Protein AF-A0A767WCI7-F1 (afdb_monomer)

Radius of gyration: 14.93 Å; Cα contacts (8 Å, |Δi|>4): 28; chains: 1; bounding box: 31×31×38 Å

Secondary structure (DSSP, 8-state):
---S-----SS---GGGGG---SSSTTPPP--GGGT-TT--HHHHHHHHHHHHHHHTT---------

Organism: Salmonella typhimurium (NCBI:txid90371)

Structure (mmCIF, N/CA/C/O backbone):
data_AF-A0A767WCI7-F1
#
_entry.id   AF-A0A767WCI7-F1
#
loop_
_atom_site.group_PDB
_atom_site.id
_atom_site.type_symbol
_atom_site.label_atom_id
_atom_site.label_alt_id
_atom_site.label_comp_id
_atom_site.label_asym_id
_atom_site.label_entity_id
_atom_site.label_seq_id
_atom_site.pdbx_PDB_ins_code
_atom_site.Cartn_x
_atom_site.Cartn_y
_atom_site.Cartn_z
_atom_site.occupancy
_atom_site.B_iso_or_equiv
_atom_site.auth_seq_id
_atom_site.auth_comp_id
_atom_site.auth_asym_id
_atom_site.auth_atom_id
_atom_site.pdbx_PDB_model_num
ATOM 1 N N . CYS A 1 1 ? 17.616 9.253 -11.011 1.00 76.56 1 CYS A N 1
ATOM 2 C CA . CYS A 1 1 ? 17.462 8.065 -10.145 1.00 76.56 1 CYS A CA 1
ATOM 3 C C . CYS A 1 1 ? 16.637 8.442 -8.922 1.00 76.56 1 CYS A C 1
ATOM 5 O O . CYS A 1 1 ? 16.840 9.538 -8.413 1.00 76.56 1 CYS A O 1
ATOM 7 N N . SER A 1 2 ? 15.728 7.574 -8.475 1.00 87.00 2 SER A N 1
ATOM 8 C CA . SER A 1 2 ? 14.984 7.709 -7.213 1.00 87.00 2 SER A CA 1
ATOM 9 C C . SER A 1 2 ? 15.482 6.686 -6.187 1.00 87.00 2 SER A C 1
ATOM 11 O O . SER A 1 2 ? 16.044 5.660 -6.559 1.00 87.00 2 SER A O 1
ATOM 13 N N . PHE A 1 3 ? 15.267 6.966 -4.904 1.00 89.12 3 PHE A N 1
ATOM 14 C CA . PHE A 1 3 ? 15.563 6.082 -3.773 1.00 89.12 3 PHE A CA 1
ATOM 15 C C . PHE A 1 3 ? 14.364 6.100 -2.807 1.00 89.12 3 PHE A C 1
ATOM 17 O O . PHE A 1 3 ? 13.514 6.983 -2.926 1.00 89.12 3 PHE A O 1
ATOM 24 N N . HIS A 1 4 ? 14.299 5.153 -1.866 1.00 93.12 4 HIS A N 1
ATOM 25 C CA .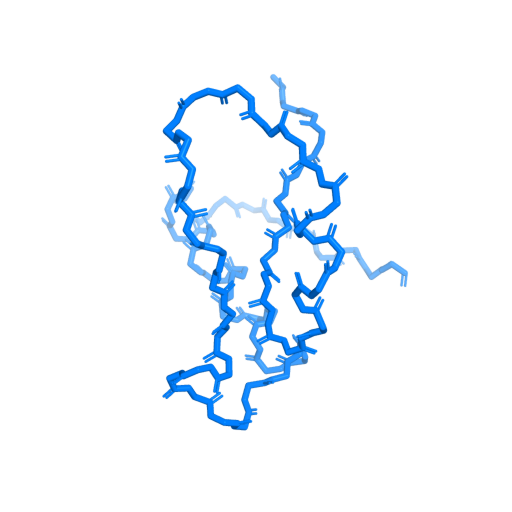 HIS A 1 4 ? 13.137 4.837 -1.018 1.00 93.12 4 HIS A CA 1
ATOM 26 C C . HIS A 1 4 ? 12.043 4.048 -1.750 1.00 93.12 4 HIS A C 1
ATOM 28 O O . HIS A 1 4 ? 12.330 3.023 -2.362 1.00 93.12 4 HIS A O 1
ATOM 34 N N . GLY A 1 5 ? 10.785 4.473 -1.636 1.00 92.56 5 GLY A N 1
ATOM 35 C CA . GLY A 1 5 ? 9.635 3.744 -2.143 1.00 92.56 5 GLY A CA 1
ATOM 36 C C . GLY A 1 5 ? 8.328 4.319 -1.611 1.00 92.56 5 GLY A C 1
ATOM 37 O O . GLY A 1 5 ? 8.237 5.503 -1.289 1.00 92.56 5 GLY A O 1
ATOM 38 N N . LEU A 1 6 ? 7.324 3.454 -1.516 1.00 94.50 6 LEU A N 1
ATOM 39 C CA . LEU A 1 6 ? 5.976 3.766 -1.059 1.00 94.50 6 LEU A CA 1
ATOM 40 C C . LEU A 1 6 ? 5.562 2.757 0.015 1.00 94.50 6 LEU A C 1
ATOM 42 O O . LEU A 1 6 ? 5.805 1.562 -0.137 1.00 94.50 6 LEU A O 1
ATOM 46 N N . ALA A 1 7 ? 4.880 3.232 1.055 1.00 95.69 7 ALA A N 1
ATOM 47 C CA . ALA A 1 7 ? 4.178 2.391 2.017 1.00 95.69 7 ALA A CA 1
ATOM 48 C C . ALA A 1 7 ? 2.667 2.606 1.857 1.00 95.69 7 ALA A C 1
ATOM 50 O O . ALA A 1 7 ? 2.178 3.722 2.023 1.00 95.69 7 ALA A O 1
ATOM 51 N N . LEU A 1 8 ? 1.934 1.546 1.510 1.00 97.38 8 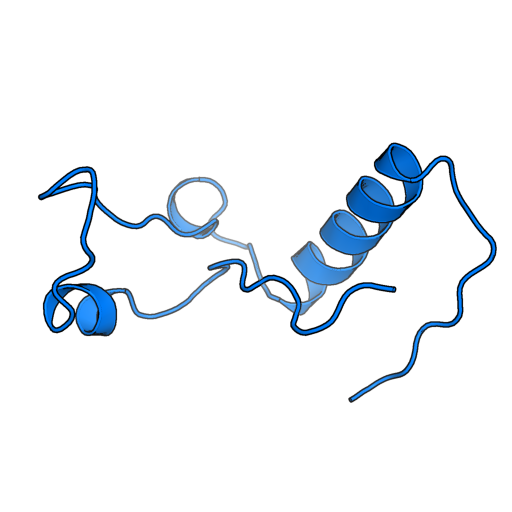LEU A N 1
ATOM 52 C CA . LEU A 1 8 ? 0.479 1.569 1.362 1.00 97.38 8 LEU A CA 1
ATOM 53 C C . LEU A 1 8 ? -0.165 0.796 2.516 1.00 97.38 8 LEU A C 1
ATOM 55 O O . LEU A 1 8 ? 0.048 -0.407 2.659 1.00 97.38 8 LEU A O 1
ATOM 59 N N . ASN A 1 9 ? -0.981 1.474 3.321 1.00 98.12 9 ASN A N 1
ATOM 60 C CA . ASN A 1 9 ? -1.696 0.855 4.435 1.00 98.12 9 ASN A CA 1
ATOM 61 C C . ASN A 1 9 ? -2.815 -0.060 3.904 1.00 98.12 9 ASN A C 1
ATOM 63 O O . ASN A 1 9 ? -3.883 0.417 3.519 1.00 98.12 9 ASN A O 1
ATOM 67 N N . VAL A 1 10 ? -2.593 -1.376 3.884 1.00 98.19 10 VAL A N 1
ATOM 68 C CA . VAL A 1 10 ? -3.601 -2.343 3.407 1.00 98.19 10 VAL A CA 1
ATOM 69 C C . VAL A 1 10 ? -4.530 -2.769 4.541 1.00 98.19 10 VAL A C 1
ATOM 71 O O . VAL A 1 10 ? -5.679 -2.333 4.600 1.00 98.19 10 VAL A O 1
ATOM 74 N N . ASN A 1 11 ? -4.013 -3.579 5.466 1.00 97.75 11 ASN A N 1
ATOM 75 C CA . ASN A 1 11 ? -4.745 -4.090 6.617 1.00 97.75 11 ASN A CA 1
ATOM 76 C C . ASN A 1 11 ? -3.831 -4.145 7.846 1.00 97.75 11 ASN A C 1
ATOM 78 O O . ASN A 1 11 ? -3.268 -5.185 8.172 1.00 97.75 11 ASN A O 1
ATOM 82 N N . MET A 1 12 ? -3.643 -3.001 8.500 1.00 96.50 12 MET A N 1
ATOM 83 C CA . MET A 1 12 ? -2.765 -2.883 9.667 1.00 96.50 12 MET A CA 1
ATOM 84 C C . MET A 1 12 ? -3.424 -2.106 10.811 1.00 96.50 12 MET A C 1
ATOM 86 O O . MET A 1 12 ? -4.495 -1.505 10.640 1.00 96.50 12 MET A O 1
ATOM 90 N N . ASP A 1 13 ? -2.780 -2.130 11.978 1.00 96.81 13 ASP A N 1
ATOM 91 C CA . ASP A 1 13 ? -3.088 -1.226 13.084 1.00 96.81 13 ASP A CA 1
ATOM 92 C C . ASP A 1 13 ? -2.586 0.190 12.760 1.00 96.81 13 ASP A C 1
ATOM 94 O O . ASP A 1 13 ? -1.416 0.384 12.430 1.00 96.81 13 ASP A O 1
ATOM 98 N N . LEU A 1 14 ? -3.481 1.175 12.849 1.00 96.81 14 LEU A N 1
ATOM 99 C CA . LEU A 1 14 ? -3.169 2.586 12.612 1.00 96.81 14 LEU A CA 1
ATOM 100 C C . LEU A 1 14 ? -2.809 3.338 13.904 1.00 96.81 14 LEU A C 1
ATOM 102 O O . LEU A 1 14 ? -2.345 4.474 13.825 1.00 96.81 14 LEU A O 1
ATOM 106 N N . SER A 1 15 ? -2.952 2.719 15.084 1.00 95.88 15 SER A N 1
ATOM 107 C CA . SER A 1 15 ? -2.623 3.339 16.374 1.00 95.88 15 SER A CA 1
ATOM 108 C C . SER A 1 15 ? -1.188 3.892 16.486 1.00 95.88 15 SER A C 1
ATOM 110 O O . SER A 1 15 ? -1.015 4.911 17.164 1.00 95.88 15 SER A O 1
ATOM 112 N N . PRO A 1 16 ? -0.156 3.338 15.805 1.00 94.88 16 PRO A N 1
ATOM 113 C CA . PRO A 1 16 ? 1.183 3.924 15.834 1.00 94.88 16 PRO A CA 1
ATOM 114 C C . PRO A 1 16 ? 1.256 5.334 15.234 1.00 94.88 16 PRO A C 1
ATOM 116 O O . PRO A 1 16 ? 2.060 6.140 15.700 1.00 94.88 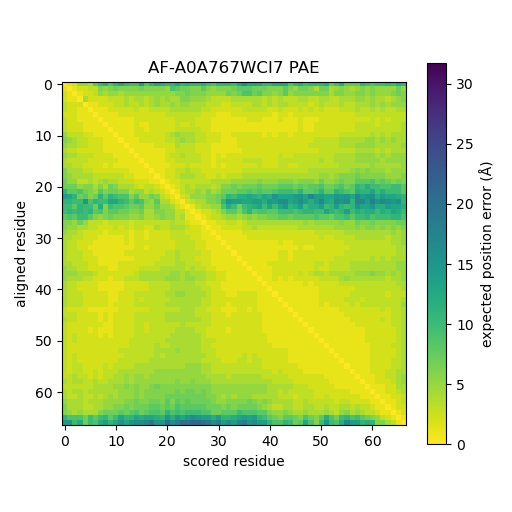16 PRO A O 1
ATOM 119 N N . PHE A 1 17 ? 0.398 5.673 14.263 1.00 93.50 17 PHE A N 1
ATOM 120 C CA . PHE A 1 17 ? 0.375 7.015 13.668 1.00 93.50 17 PHE A CA 1
ATOM 121 C C . PHE A 1 17 ? -0.061 8.094 14.666 1.00 93.50 17 PHE A C 1
ATOM 123 O O . PHE A 1 17 ? 0.380 9.231 14.550 1.00 93.50 17 PHE A O 1
ATOM 130 N N . LEU A 1 18 ? -0.833 7.737 15.700 1.00 90.44 18 LEU A N 1
ATOM 131 C CA . LEU A 1 18 ? -1.251 8.664 16.762 1.00 90.44 18 LEU A CA 1
ATOM 132 C C . LEU A 1 18 ? -0.095 9.100 17.676 1.00 90.44 18 LEU A C 1
ATOM 134 O O . LEU A 1 18 ? -0.248 10.019 18.476 1.00 90.44 18 LEU A O 1
ATOM 138 N N . ARG A 1 19 ? 1.054 8.420 17.595 1.00 92.38 19 ARG A N 1
ATOM 139 C CA . ARG A 1 19 ? 2.243 8.690 18.419 1.00 92.38 19 ARG A CA 1
ATOM 140 C C . ARG A 1 19 ? 3.301 9.503 17.674 1.00 92.38 19 ARG A C 1
ATOM 142 O O . ARG A 1 19 ? 4.360 9.779 18.232 1.00 92.38 19 ARG A O 1
ATOM 149 N N . ILE A 1 20 ? 3.033 9.857 16.420 1.00 91.38 20 ILE A N 1
ATOM 150 C CA . ILE A 1 20 ? 3.915 10.643 15.561 1.00 91.38 20 ILE A CA 1
ATOM 151 C C . ILE A 1 20 ? 3.260 12.011 15.358 1.00 91.38 20 ILE A C 1
ATOM 153 O O . ILE A 1 20 ? 2.047 12.102 15.200 1.00 91.38 20 ILE A O 1
ATOM 157 N N . ASN A 1 21 ? 4.060 13.077 15.349 1.00 86.25 21 ASN A N 1
ATOM 158 C CA . ASN A 1 21 ? 3.593 14.427 15.037 1.00 86.25 21 ASN A CA 1
ATOM 159 C C . ASN A 1 21 ? 4.205 14.894 13.705 1.00 86.25 21 ASN A C 1
ATOM 161 O O . ASN A 1 21 ? 5.273 15.514 13.714 1.00 86.25 21 ASN A O 1
ATOM 165 N N . PRO A 1 22 ? 3.606 14.536 12.553 1.00 83.00 22 PRO A N 1
ATOM 166 C CA . PRO A 1 22 ? 4.107 14.981 11.261 1.00 83.00 22 PRO A CA 1
ATOM 167 C C . PRO A 1 22 ? 3.864 16.486 11.079 1.00 83.00 22 PRO A C 1
ATOM 169 O O . PRO A 1 22 ? 2.810 17.012 11.432 1.00 83.00 22 PRO A O 1
ATOM 172 N N . CYS A 1 23 ? 4.829 17.192 10.488 1.00 82.94 23 CYS A N 1
ATOM 173 C CA . CYS A 1 23 ? 4.613 18.564 10.037 1.00 82.94 23 CYS A CA 1
ATOM 174 C C . CYS A 1 23 ? 3.699 18.584 8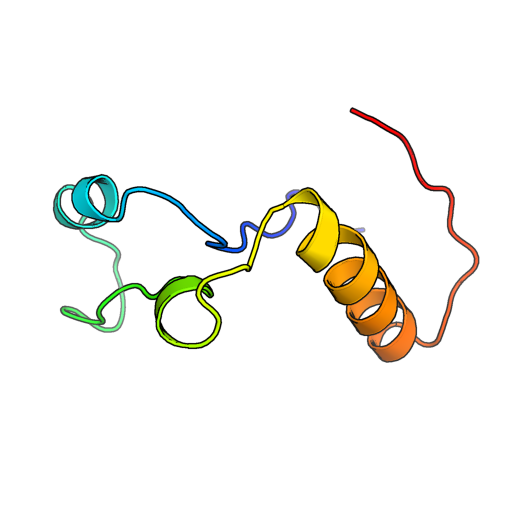.794 1.00 82.94 23 CYS A C 1
ATOM 176 O O . CYS A 1 23 ? 3.732 17.663 7.979 1.00 82.94 23 CYS A O 1
ATOM 178 N N . GLY A 1 24 ? 2.879 19.630 8.636 1.00 81.12 24 GLY A N 1
ATOM 179 C CA . GLY A 1 24 ? 1.932 19.760 7.522 1.00 81.12 24 GLY A CA 1
ATOM 180 C C . GLY A 1 24 ? 0.491 19.939 7.997 1.00 81.12 24 GLY A C 1
ATOM 181 O O . GLY A 1 24 ? 0.233 20.750 8.886 1.00 81.12 24 GLY A O 1
ATOM 182 N N . TYR A 1 25 ? -0.454 19.211 7.392 1.00 81.06 25 TYR A N 1
ATOM 183 C CA . TYR A 1 25 ? -1.869 19.292 7.762 1.00 81.06 25 TYR A CA 1
ATOM 184 C C . TYR A 1 25 ? -2.124 18.555 9.082 1.00 81.06 25 TYR A C 1
ATOM 186 O O . TYR A 1 25 ? -2.364 17.347 9.114 1.00 81.06 25 TYR A O 1
ATOM 194 N N . ALA A 1 26 ? -2.014 19.297 10.184 1.00 81.62 26 ALA A N 1
ATOM 195 C CA . ALA A 1 26 ? -2.216 18.769 11.524 1.00 81.62 26 ALA A CA 1
ATOM 196 C C . ALA A 1 26 ? -3.626 18.178 11.675 1.00 81.62 26 ALA A C 1
ATOM 198 O O . ALA A 1 26 ? -4.615 18.793 11.279 1.00 81.62 26 ALA A O 1
ATOM 199 N N . GLY A 1 27 ? -3.704 16.985 12.266 1.00 82.38 27 GLY A N 1
ATOM 200 C CA . GLY A 1 27 ? -4.968 16.281 12.480 1.00 82.38 27 GLY A CA 1
ATOM 201 C C . GLY A 1 27 ? -5.510 15.530 11.260 1.00 82.38 27 GLY A C 1
ATOM 202 O O . GLY A 1 27 ? -6.624 15.024 11.336 1.00 82.38 27 GLY A O 1
ATOM 203 N N . MET A 1 28 ? -4.758 15.422 10.153 1.00 90.00 28 MET A N 1
ATOM 204 C CA . MET A 1 28 ? -5.148 14.531 9.054 1.00 90.00 28 MET A CA 1
ATOM 205 C C . MET A 1 28 ? -5.146 13.074 9.525 1.00 90.00 28 MET A C 1
ATOM 207 O O . MET A 1 28 ? -4.103 12.544 9.909 1.00 90.00 28 MET A O 1
ATOM 211 N N . GLU A 1 29 ? -6.302 12.419 9.470 1.00 90.94 29 GLU A N 1
ATOM 212 C CA . GLU A 1 29 ? -6.408 11.008 9.830 1.00 90.94 29 GLU A CA 1
ATOM 213 C C . GLU A 1 29 ? -5.796 10.107 8.754 1.00 90.94 29 GLU A C 1
ATOM 215 O O . GLU A 1 29 ? -5.987 10.301 7.551 1.00 90.94 29 GLU A O 1
ATOM 220 N N . MET A 1 30 ? -5.070 9.084 9.204 1.00 94.94 30 MET A N 1
ATOM 221 C CA . MET A 1 30 ? -4.564 8.038 8.323 1.00 94.94 30 MET A CA 1
ATOM 222 C C . MET A 1 30 ? -5.674 7.050 7.976 1.00 94.94 30 MET A C 1
ATOM 224 O O . MET A 1 30 ? -6.520 6.717 8.805 1.00 94.94 30 MET A O 1
ATOM 228 N N . ALA A 1 31 ? -5.608 6.517 6.761 1.00 96.56 31 ALA A N 1
ATOM 229 C CA . ALA A 1 31 ? -6.545 5.527 6.258 1.00 96.56 31 ALA A CA 1
ATOM 230 C C . ALA A 1 31 ? -5.850 4.215 5.883 1.00 96.56 31 ALA A C 1
ATOM 232 O O . ALA A 1 31 ? -4.627 4.162 5.710 1.00 96.56 31 ALA A O 1
ATOM 233 N N . LYS A 1 32 ? -6.651 3.157 5.738 1.00 98.12 32 LYS A N 1
ATOM 234 C CA . LYS A 1 32 ? -6.232 1.848 5.227 1.00 98.12 32 LYS A CA 1
ATOM 235 C C . LYS A 1 32 ? -7.284 1.265 4.293 1.00 98.12 32 LYS A C 1
ATOM 237 O O . LYS A 1 32 ? -8.471 1.527 4.458 1.00 98.12 32 LYS A O 1
ATOM 242 N N . ILE A 1 33 ? -6.868 0.430 3.346 1.00 98.38 33 ILE A N 1
ATOM 243 C CA . ILE A 1 33 ? -7.769 -0.115 2.316 1.00 98.38 33 ILE A CA 1
ATOM 244 C C . ILE A 1 33 ? -8.939 -0.892 2.929 1.00 98.38 33 ILE A C 1
ATOM 246 O O . ILE A 1 33 ? -10.064 -0.783 2.435 1.00 98.38 33 ILE A O 1
ATOM 250 N N . THR A 1 34 ? -8.716 -1.614 4.032 1.00 98.38 34 THR A N 1
ATOM 251 C CA . THR A 1 34 ? -9.782 -2.392 4.682 1.00 98.38 34 THR A CA 1
ATOM 252 C C . THR A 1 34 ? -10.937 -1.570 5.248 1.00 98.38 34 THR A C 1
ATOM 254 O O . THR A 1 34 ? -11.962 -2.150 5.579 1.00 98.38 34 THR A O 1
ATOM 257 N N . GLN A 1 35 ? -10.838 -0.236 5.289 1.00 98.25 35 GLN A N 1
ATOM 258 C CA . GLN A 1 35 ? -11.984 0.637 5.581 1.00 98.25 35 GLN A CA 1
ATOM 259 C C . GLN A 1 35 ? -13.036 0.650 4.457 1.00 98.25 35 GLN A C 1
ATOM 261 O O . GLN A 1 35 ? -14.192 0.966 4.718 1.00 98.25 35 GLN A O 1
ATOM 266 N N . TRP A 1 36 ? -12.652 0.300 3.224 1.00 98.25 36 TRP A N 1
ATOM 267 C CA . TRP A 1 36 ? -13.552 0.255 2.061 1.00 98.25 36 TRP A CA 1
ATOM 268 C C . TRP A 1 36 ? -13.654 -1.129 1.420 1.00 98.25 36 TRP A C 1
ATOM 270 O O . TRP A 1 36 ? -14.616 -1.408 0.705 1.00 98.25 36 TRP A O 1
ATOM 280 N N . LYS A 1 37 ? -12.659 -1.994 1.636 1.00 97.75 37 LYS A N 1
ATOM 281 C CA . LYS A 1 37 ? -12.595 -3.336 1.055 1.00 97.75 37 LYS A CA 1
ATOM 282 C C . LYS A 1 37 ? -12.077 -4.328 2.093 1.00 97.75 37 LYS A C 1
ATOM 284 O O . LYS A 1 37 ? -10.872 -4.491 2.251 1.00 97.75 37 LYS A O 1
ATOM 289 N N . GLU A 1 38 ? -12.994 -4.953 2.824 1.00 97.50 38 GLU A N 1
ATOM 290 C CA . GLU A 1 38 ? -12.700 -5.768 4.017 1.00 97.50 38 GLU A CA 1
ATOM 291 C C . GLU A 1 38 ? -11.749 -6.949 3.759 1.00 97.50 38 GLU A C 1
ATOM 293 O O . GLU A 1 38 ? -10.910 -7.267 4.596 1.00 97.50 38 GLU A O 1
ATOM 298 N N . ASP A 1 39 ? -11.839 -7.568 2.583 1.00 97.56 39 ASP A N 1
ATOM 299 C CA . ASP A 1 39 ? -11.008 -8.690 2.133 1.00 97.56 39 ASP A CA 1
ATOM 300 C C . ASP A 1 39 ? -9.647 -8.253 1.561 1.00 97.56 39 ASP A C 1
ATOM 302 O O . ASP A 1 39 ? -8.923 -9.078 1.002 1.00 97.56 39 ASP A O 1
ATOM 306 N N . ALA A 1 40 ? -9.275 -6.973 1.660 1.00 98.19 40 ALA A N 1
ATOM 307 C CA . ALA A 1 40 ? -7.985 -6.499 1.176 1.00 98.19 40 ALA A CA 1
ATOM 308 C C . ALA A 1 40 ? -6.827 -7.093 1.993 1.00 98.19 40 ALA A C 1
ATOM 310 O O . ALA A 1 40 ? -6.711 -6.895 3.205 1.00 98.19 40 ALA A O 1
ATOM 311 N N . THR A 1 41 ? -5.926 -7.780 1.296 1.00 98.00 41 THR A N 1
ATOM 312 C CA . THR A 1 41 ? -4.689 -8.344 1.839 1.00 98.00 41 THR A CA 1
ATOM 313 C C . THR A 1 41 ? -3.506 -7.836 1.031 1.00 98.00 41 THR A C 1
ATOM 315 O O . THR A 1 41 ? -3.652 -7.394 -0.108 1.00 98.00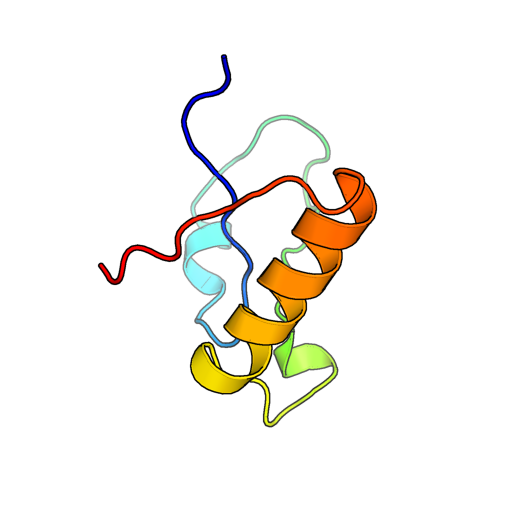 41 THR A O 1
ATOM 318 N N . THR A 1 42 ? -2.305 -7.886 1.598 1.00 95.94 42 THR A N 1
ATOM 319 C CA . THR A 1 42 ? -1.090 -7.544 0.846 1.00 95.94 42 THR A CA 1
ATOM 320 C C . THR A 1 42 ? -0.974 -8.368 -0.435 1.00 95.94 42 THR A C 1
ATOM 322 O O . THR A 1 42 ? -0.654 -7.808 -1.478 1.00 95.94 42 THR A O 1
ATOM 325 N N . ASP A 1 43 ? -1.346 -9.646 -0.389 1.00 95.62 43 ASP A N 1
ATOM 326 C CA . ASP A 1 43 ? -1.233 -10.571 -1.520 1.00 95.62 43 ASP A CA 1
ATOM 327 C C . ASP A 1 43 ? -2.164 -10.204 -2.681 1.00 95.62 43 ASP A C 1
ATOM 329 O O . ASP A 1 43 ? -1.779 -10.312 -3.844 1.00 95.62 43 ASP A O 1
ATOM 333 N N . ASN A 1 44 ? -3.384 -9.733 -2.391 1.00 97.00 44 ASN A N 1
ATOM 334 C CA . ASN A 1 44 ? -4.334 -9.350 -3.438 1.00 97.00 44 ASN A CA 1
ATOM 335 C C . ASN A 1 44 ? -4.196 -7.883 -3.890 1.00 97.00 44 ASN A C 1
ATOM 337 O O . ASN A 1 44 ? -4.588 -7.551 -5.015 1.00 97.00 44 ASN A O 1
ATOM 341 N N . ILE A 1 45 ? -3.604 -7.017 -3.059 1.00 97.62 45 ILE A N 1
ATOM 342 C CA . ILE A 1 45 ? -3.356 -5.607 -3.382 1.00 97.62 45 ILE A CA 1
ATOM 343 C C . ILE A 1 45 ? -2.028 -5.403 -4.116 1.00 97.62 45 ILE A C 1
ATOM 345 O O . ILE A 1 45 ? -1.993 -4.628 -5.072 1.00 97.62 45 ILE A O 1
ATOM 349 N N . ALA A 1 46 ? -0.949 -6.088 -3.730 1.00 95.31 46 ALA A N 1
ATOM 350 C CA . ALA A 1 46 ? 0.377 -5.924 -4.333 1.00 95.31 46 ALA A CA 1
ATOM 351 C C . ALA A 1 46 ? 0.393 -6.024 -5.875 1.00 95.31 46 ALA A C 1
ATOM 353 O O . ALA A 1 46 ? 0.901 -5.093 -6.509 1.00 95.31 46 ALA A O 1
ATOM 354 N N . PRO A 1 47 ? -0.202 -7.051 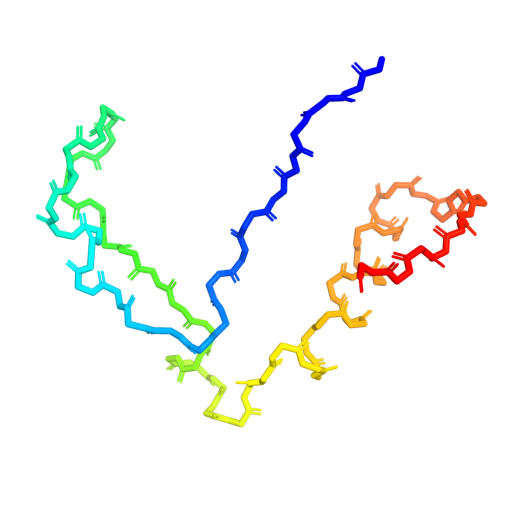-6.522 1.00 95.31 47 PRO A N 1
ATOM 355 C CA . PRO A 1 47 ? -0.212 -7.128 -7.985 1.00 95.31 47 PRO A CA 1
ATOM 356 C C . PRO A 1 47 ? -1.006 -5.984 -8.632 1.00 95.31 47 PRO A C 1
ATOM 358 O O . PRO A 1 47 ? -0.637 -5.500 -9.701 1.00 95.31 47 PRO A O 1
ATOM 361 N N 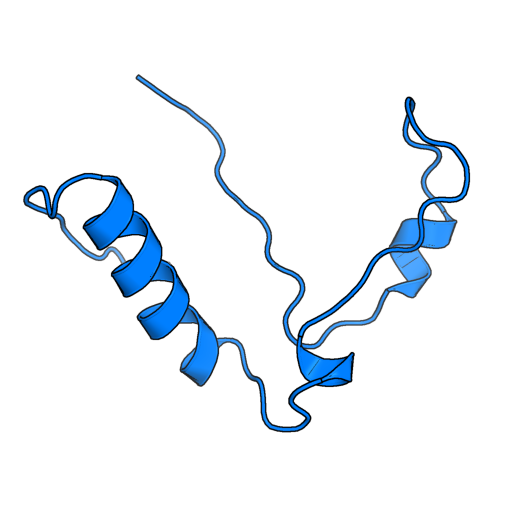. ARG A 1 48 ? -2.070 -5.497 -7.976 1.00 96.81 48 ARG A N 1
ATOM 362 C CA . ARG A 1 48 ? -2.859 -4.352 -8.462 1.00 96.81 48 ARG A CA 1
ATOM 363 C C . ARG A 1 48 ? -2.076 -3.050 -8.353 1.00 96.81 48 ARG A C 1
ATOM 365 O O . ARG A 1 48 ? -2.124 -2.240 -9.275 1.00 96.81 48 ARG A O 1
ATOM 372 N N . LEU A 1 49 ? -1.362 -2.841 -7.248 1.00 96.56 49 LEU A N 1
ATOM 373 C CA . LEU A 1 49 ? -0.508 -1.670 -7.065 1.00 96.56 49 LEU A CA 1
ATOM 374 C C . LEU A 1 49 ? 0.587 -1.626 -8.138 1.00 96.56 49 LEU A C 1
ATOM 376 O O . LEU A 1 49 ? 0.750 -0.598 -8.791 1.00 96.56 49 LEU A O 1
ATOM 380 N N . LEU A 1 50 ? 1.269 -2.753 -8.371 1.00 95.12 50 LEU A N 1
ATOM 381 C CA . LEU A 1 50 ? 2.302 -2.869 -9.401 1.00 95.12 50 LEU A CA 1
ATOM 382 C C . LEU A 1 50 ? 1.753 -2.542 -10.795 1.00 95.12 50 LEU A C 1
ATOM 384 O O . LEU A 1 50 ? 2.330 -1.712 -11.493 1.00 95.12 50 LEU A O 1
ATOM 388 N N . ALA A 1 51 ? 0.616 -3.135 -11.175 1.00 96.75 51 ALA A N 1
ATOM 389 C CA . ALA A 1 51 ? -0.009 -2.878 -12.471 1.00 96.75 51 ALA A CA 1
ATOM 390 C C . ALA A 1 51 ? -0.341 -1.388 -12.678 1.00 96.75 51 ALA A C 1
ATOM 392 O O . ALA A 1 51 ? -0.082 -0.845 -13.750 1.00 96.75 51 ALA A O 1
ATOM 393 N N . ASN A 1 52 ? -0.863 -0.707 -11.650 1.00 97.62 52 ASN A N 1
ATOM 394 C CA . ASN A 1 52 ? -1.174 0.724 -11.734 1.00 97.62 52 ASN A CA 1
ATOM 395 C C . ASN A 1 52 ? 0.087 1.594 -11.825 1.00 97.62 52 ASN A C 1
ATOM 397 O O . ASN A 1 52 ? 0.128 2.518 -12.634 1.00 97.62 52 ASN A O 1
ATOM 401 N N . ILE A 1 53 ? 1.123 1.302 -11.031 1.00 95.88 53 ILE A N 1
ATOM 402 C CA . ILE A 1 53 ? 2.391 2.045 -11.086 1.00 95.88 53 ILE A CA 1
ATOM 403 C C . ILE A 1 53 ? 3.036 1.891 -12.466 1.00 95.88 53 ILE A C 1
ATOM 405 O O . ILE A 1 53 ? 3.428 2.888 -13.065 1.00 95.88 53 ILE A O 1
ATOM 409 N N . LEU A 1 54 ? 3.107 0.670 -13.002 1.00 96.56 54 LEU A N 1
ATOM 410 C CA . LEU A 1 54 ? 3.671 0.426 -14.331 1.00 96.56 54 LEU A CA 1
ATOM 411 C C . LEU A 1 54 ? 2.888 1.157 -15.420 1.00 96.56 54 LEU A C 1
ATOM 413 O O . LEU A 1 54 ? 3.504 1.808 -16.260 1.00 96.56 54 LEU A O 1
ATOM 417 N N . ALA A 1 55 ? 1.553 1.123 -15.368 1.00 98.12 55 ALA A N 1
ATOM 418 C CA . ALA A 1 55 ? 0.715 1.848 -16.316 1.00 98.12 55 ALA A CA 1
ATOM 419 C C . ALA A 1 55 ? 0.989 3.362 -16.283 1.00 98.12 55 ALA A C 1
ATOM 421 O O . ALA A 1 55 ? 1.159 3.973 -17.336 1.00 98.12 55 ALA A O 1
ATOM 422 N N . LEU A 1 56 ? 1.113 3.956 -15.089 1.00 97.44 56 LEU A N 1
ATOM 423 C CA . LEU A 1 56 ? 1.458 5.375 -14.914 1.00 97.44 56 LEU A CA 1
ATOM 424 C C . LEU A 1 56 ? 2.885 5.714 -15.372 1.00 97.44 56 LEU A C 1
ATOM 426 O O . LEU A 1 56 ? 3.169 6.862 -15.705 1.00 97.44 56 LEU A O 1
ATOM 430 N N . LEU A 1 57 ? 3.776 4.724 -15.404 1.00 95.88 57 LEU A N 1
ATOM 431 C CA . LEU A 1 57 ? 5.149 4.850 -15.892 1.00 95.88 57 LEU A CA 1
ATOM 432 C C . LEU A 1 57 ? 5.298 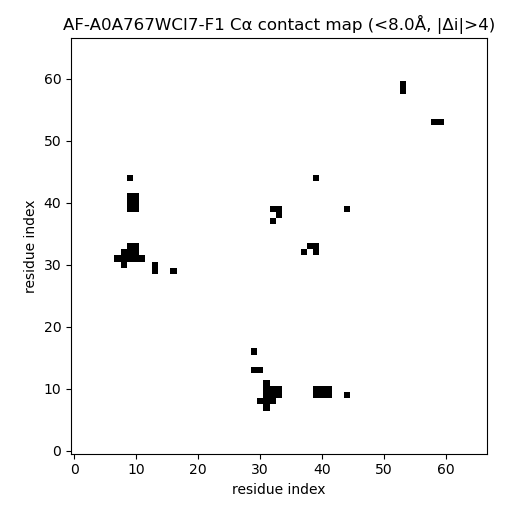4.496 -17.381 1.00 95.88 57 LEU A C 1
ATOM 434 O O . LEU A 1 57 ? 6.424 4.399 -17.865 1.00 95.88 57 LEU A O 1
ATOM 438 N N . ASN A 1 58 ? 4.193 4.337 -18.118 1.00 97.56 58 ASN A N 1
ATOM 439 C CA . ASN A 1 58 ? 4.159 3.929 -19.528 1.00 97.56 58 ASN A CA 1
ATOM 440 C C . ASN A 1 58 ? 4.693 2.509 -19.796 1.00 97.56 58 ASN A C 1
ATOM 442 O O . ASN A 1 58 ? 5.312 2.260 -20.827 1.00 97.56 58 ASN A O 1
ATOM 446 N N . ASN A 1 59 ? 4.422 1.572 -18.885 1.00 96.56 59 ASN A N 1
ATOM 447 C CA . ASN A 1 59 ? 4.754 0.146 -18.988 1.00 96.56 59 ASN A CA 1
ATOM 448 C C . ASN A 1 59 ? 6.215 -0.127 -19.403 1.00 96.56 59 ASN A C 1
ATOM 450 O O . ASN A 1 59 ? 6.453 -0.809 -20.405 1.00 96.56 59 ASN A O 1
ATOM 454 N N . PRO A 1 60 ? 7.208 0.395 -18.661 1.00 96.19 60 PRO A N 1
ATOM 455 C CA . PRO A 1 60 ? 8.603 0.114 -18.958 1.00 96.19 60 PRO A CA 1
ATOM 456 C C . PRO A 1 60 ? 8.904 -1.376 -18.715 1.00 96.19 60 PRO A C 1
ATOM 458 O O . PRO A 1 60 ? 8.223 -2.016 -17.906 1.00 96.19 60 PRO A O 1
ATOM 461 N N . PRO A 1 61 ? 9.945 -1.939 -19.355 1.00 95.94 61 PRO A N 1
ATOM 462 C CA . PRO A 1 61 ? 10.470 -3.242 -18.966 1.00 95.94 61 PRO A CA 1
ATOM 463 C C . PRO A 1 61 ? 10.804 -3.249 -17.471 1.00 95.94 61 PRO A C 1
ATOM 465 O O . PRO A 1 61 ? 11.433 -2.314 -16.971 1.00 95.94 61 PRO A O 1
ATOM 468 N N . TYR A 1 62 ? 10.382 -4.291 -16.761 1.00 93.62 62 TYR A N 1
ATOM 469 C CA . TYR A 1 62 ? 10.595 -4.421 -15.324 1.00 93.62 62 TYR A CA 1
ATOM 470 C C . TYR A 1 62 ? 10.915 -5.867 -14.948 1.00 93.62 62 TYR A C 1
ATOM 472 O O . TYR A 1 62 ? 10.531 -6.809 -15.642 1.00 93.62 62 TYR A O 1
ATOM 480 N N . GLU A 1 63 ? 11.590 -6.023 -13.816 1.00 93.56 63 GLU A N 1
ATOM 481 C CA . GLU A 1 63 ? 11.844 -7.304 -13.169 1.00 93.56 63 GLU A CA 1
ATOM 482 C C . GLU A 1 63 ? 11.220 -7.263 -11.773 1.00 93.56 63 GLU A C 1
ATOM 484 O O . GLU A 1 63 ? 11.381 -6.286 -11.039 1.00 93.56 63 GLU A O 1
ATOM 489 N N . TYR A 1 64 ? 10.470 -8.306 -11.418 1.00 88.12 64 TYR A N 1
ATOM 490 C CA . TYR A 1 64 ? 9.944 -8.452 -10.067 1.00 88.12 64 TYR A CA 1
ATOM 491 C C . TYR A 1 64 ? 10.944 -9.237 -9.221 1.00 88.12 64 TYR A C 1
ATOM 493 O O . TYR A 1 64 ? 11.191 -10.412 -9.484 1.00 88.12 64 TYR A O 1
ATOM 501 N N . ILE A 1 65 ? 11.486 -8.586 -8.194 1.00 87.19 65 ILE A N 1
ATOM 502 C CA . ILE A 1 65 ? 12.408 -9.201 -7.240 1.00 87.19 65 ILE A CA 1
ATOM 503 C C . ILE A 1 65 ? 11.625 -9.461 -5.955 1.00 87.19 65 ILE A C 1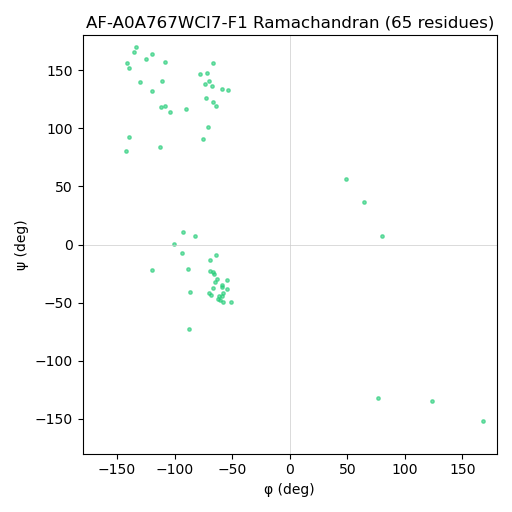
ATOM 505 O O . ILE A 1 65 ? 11.172 -8.517 -5.304 1.00 87.19 65 ILE A O 1
ATOM 509 N N . ALA A 1 66 ? 11.429 -10.734 -5.612 1.00 79.44 66 ALA A N 1
ATOM 510 C CA . ALA A 1 66 ? 10.828 -11.104 -4.337 1.00 79.44 66 ALA A CA 1
ATOM 511 C C . ALA A 1 66 ? 11.780 -10.732 -3.187 1.00 79.44 66 ALA A C 1
ATOM 513 O O . ALA A 1 66 ? 12.990 -10.940 -3.298 1.00 79.44 66 ALA A O 1
ATOM 514 N N . ALA A 1 67 ? 11.219 -10.157 -2.122 1.00 64.88 67 ALA A N 1
ATOM 515 C CA . ALA A 1 67 ? 11.935 -9.844 -0.887 1.00 64.88 67 ALA A CA 1
ATOM 516 C C . ALA A 1 67 ? 12.116 -11.085 -0.004 1.00 64.88 67 ALA A C 1
ATOM 518 O O . ALA A 1 67 ? 11.232 -11.973 -0.054 1.00 64.88 67 ALA A O 1
#

pLDDT: mean 93.08, std 6.51, range [64.88, 98.38]

Solvent-accessible surface area (backbone atoms only — not comparable to full-atom values): 4742 Å² total; per-residue (Å²): 138,88,83,93,85,84,89,79,56,36,73,75,84,65,70,70,60,77,78,54,86,73,88,76,77,74,87,69,80,87,76,45,48,38,82,82,37,75,87,47,38,67,82,72,43,49,64,55,51,51,54,52,52,35,56,76,62,69,59,62,94,81,80,90,77,85,131

Foldseek 3Di:
DDDDDDDAAAPDDPVVVVVDQDPDPGPDDDDYNCVPPVPTDCVVVVVVVVVVVCVVVVNDDDDDDDD

InterPro domains:
  IPR004143 Biotinyl protein ligase (BPL) and lipoyl protein ligase (LPL), catalytic domain [PS51733] (1-61)
  IPR045864 Class II Aminoacyl-tRNA synthetase/Biotinyl protein ligase (BPL) and lipoyl protein ligase (LPL) [G3DSA:3.30.930.10] (1-57)
  IPR045864 Class II Aminoacyl-tRNA synthetase/Biotinyl protein ligase (BPL) and lipoyl protein ligase (LPL) [SSF55681] (1-58)

Sequence (67 aa):
CSFHGLALNVNMDLSPFLRINPCGYAGMEMAKITQWKEDATTDNIAPRLLANILALLNNPPYEYIAA

Mean predicted aligned error: 3.8 Å